Protein AF-A0A3D3YW21-F1 (afdb_monomer)

Mean predicted aligned error: 8.99 Å

Radius of gyration: 18.55 Å; Cα contacts (8 Å, |Δi|>4): 88; chains: 1; bounding box: 39×53×45 Å

Sequence (108 aa):
MREQWFLSAAERGNPATAIDGDGPGWSEGNHVEPLVHGAVYFARLYACLRALQPGDAVCFTDWRGDPDELLDGAGRALGETLAGLARLGVVGVRTPHQPAHDDAEPGQ

Solvent-accessible surface area (backbone atoms only — not comparable to full-atom values): 7137 Å² total; per-residue (Å²): 145,80,61,92,83,62,66,52,76,74,74,65,73,50,89,86,62,68,71,37,73,97,56,77,57,72,86,80,90,74,91,82,80,90,64,78,56,68,72,53,39,28,42,51,49,44,56,54,61,71,68,63,48,67,74,38,74,49,76,57,82,64,83,80,80,60,52,75,44,60,29,44,98,86,67,48,28,45,42,61,51,52,55,51,40,44,75,58,46,25,45,78,46,74,63,86,71,64,76,73,75,74,79,71,74,81,75,134

pLDDT: mean 82.82, std 15.25, range [37.97, 96.25]

Structure (mmCIF, N/CA/C/O backbone):
data_AF-A0A3D3YW21-F1
#
_entry.id   AF-A0A3D3YW21-F1
#
loop_
_atom_site.group_PDB
_atom_site.id
_atom_site.type_symbol
_atom_site.label_atom_id
_atom_site.label_alt_id
_atom_site.label_comp_id
_atom_site.label_asym_id
_atom_site.label_entity_id
_atom_site.label_seq_id
_atom_site.pdbx_PDB_ins_code
_atom_site.Cartn_x
_atom_site.Cartn_y
_atom_site.Cartn_z
_atom_site.occupancy
_atom_site.B_iso_or_equiv
_atom_site.auth_seq_id
_atom_site.auth_comp_id
_atom_site.auth_asym_id
_atom_site.auth_atom_id
_atom_site.pdbx_PDB_model_num
ATOM 1 N N . MET A 1 1 ? 2.650 6.832 -30.052 1.00 49.75 1 MET A N 1
ATOM 2 C CA . MET A 1 1 ? 2.894 8.045 -29.237 1.00 49.75 1 MET A CA 1
ATOM 3 C C . MET A 1 1 ? 2.369 7.792 -27.816 1.00 49.75 1 MET A C 1
ATOM 5 O O . MET A 1 1 ? 1.293 8.253 -27.476 1.00 49.75 1 MET A O 1
ATOM 9 N N 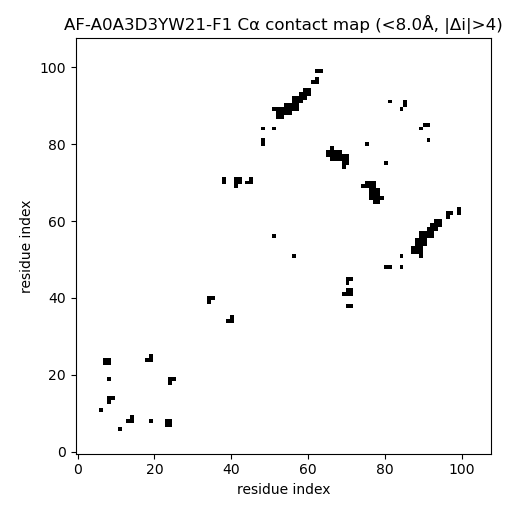. ARG A 1 2 ? 3.056 6.952 -27.027 1.00 56.12 2 ARG A N 1
ATOM 10 C CA . ARG A 1 2 ? 2.691 6.603 -25.629 1.00 56.12 2 ARG A CA 1
ATOM 11 C C . ARG A 1 2 ? 3.911 6.473 -24.696 1.00 56.12 2 ARG A C 1
ATOM 13 O O . ARG A 1 2 ? 3.730 6.269 -23.509 1.00 56.12 2 ARG A O 1
ATOM 20 N N . GLU A 1 3 ? 5.130 6.628 -25.216 1.00 59.91 3 GLU A N 1
ATOM 21 C CA . GLU A 1 3 ? 6.370 6.244 -24.517 1.00 59.91 3 GLU A CA 1
ATOM 22 C C . GLU A 1 3 ? 7.081 7.398 -23.794 1.00 59.91 3 GLU A C 1
ATOM 24 O O . GLU A 1 3 ? 7.936 7.143 -22.962 1.00 59.91 3 GLU A O 1
ATOM 29 N N . GLN A 1 4 ? 6.708 8.662 -24.038 1.00 70.00 4 GLN A N 1
ATOM 30 C CA . GLN A 1 4 ? 7.414 9.827 -23.466 1.00 70.00 4 GLN A CA 1
ATOM 31 C C . GLN A 1 4 ? 7.313 9.948 -21.932 1.00 70.00 4 GLN A C 1
ATOM 33 O O . GLN A 1 4 ? 8.006 10.769 -21.344 1.00 70.00 4 GLN A O 1
ATO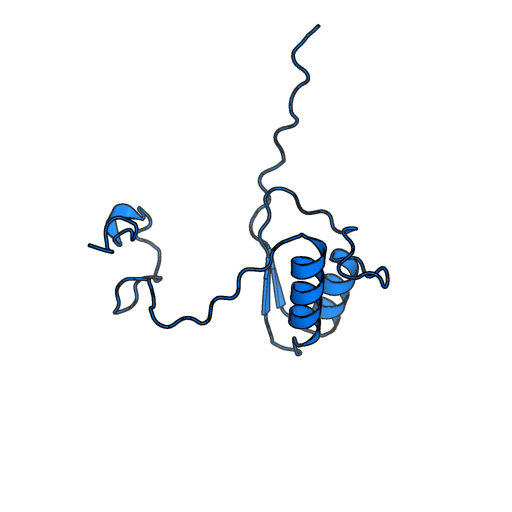M 38 N N . TRP A 1 5 ? 6.442 9.163 -21.292 1.00 81.31 5 TRP A N 1
ATOM 39 C CA . TRP A 1 5 ? 6.236 9.175 -19.840 1.00 81.31 5 TRP A CA 1
ATOM 40 C C . TRP A 1 5 ? 6.938 8.021 -19.115 1.00 81.31 5 TRP A C 1
ATOM 42 O O . TRP A 1 5 ? 6.986 8.024 -17.886 1.00 81.31 5 TRP A O 1
ATOM 52 N N . PHE A 1 6 ? 7.469 7.033 -19.842 1.00 85.94 6 PHE A N 1
ATOM 53 C CA . PHE A 1 6 ? 8.181 5.911 -19.239 1.00 85.94 6 PHE A CA 1
ATOM 54 C C . PHE A 1 6 ? 9.679 6.182 -19.254 1.00 85.94 6 PHE A C 1
ATOM 56 O O . PHE A 1 6 ? 10.264 6.411 -20.307 1.00 85.94 6 PHE A O 1
ATOM 63 N N . LEU A 1 7 ? 10.297 6.129 -18.077 1.00 87.12 7 LEU A N 1
ATOM 64 C CA . LEU A 1 7 ? 11.745 6.253 -17.949 1.00 87.12 7 LEU A CA 1
ATOM 65 C C . LEU A 1 7 ? 12.419 4.948 -18.388 1.00 87.12 7 LEU A C 1
ATOM 67 O O . LEU A 1 7 ? 11.995 3.858 -17.994 1.00 87.12 7 LEU A O 1
ATOM 71 N N . SER A 1 8 ? 13.501 5.054 -19.152 1.00 86.12 8 SER A N 1
ATOM 72 C CA . SER A 1 8 ? 14.455 3.962 -19.361 1.00 86.12 8 SER A CA 1
ATOM 73 C C . SER A 1 8 ? 15.257 3.657 -18.087 1.00 86.12 8 SER A C 1
ATOM 75 O O . SER A 1 8 ? 15.274 4.436 -17.129 1.00 86.12 8 SER A O 1
ATOM 77 N N . ALA A 1 9 ? 15.981 2.532 -18.084 1.00 87.25 9 ALA A N 1
ATOM 78 C CA . ALA A 1 9 ? 16.877 2.165 -16.983 1.00 87.25 9 ALA A CA 1
ATOM 79 C C . ALA A 1 9 ? 17.932 3.243 -16.698 1.00 87.25 9 ALA A C 1
ATOM 81 O O . ALA A 1 9 ? 18.209 3.550 -15.539 1.00 87.25 9 ALA A O 1
ATOM 82 N N . ALA A 1 10 ? 18.471 3.864 -17.752 1.00 87.44 10 ALA A N 1
ATOM 83 C CA . ALA A 1 10 ? 19.433 4.952 -17.624 1.00 87.44 10 ALA A CA 1
ATOM 84 C C . ALA A 1 10 ? 18.796 6.212 -17.016 1.00 87.44 10 ALA A C 1
ATOM 86 O O . ALA A 1 10 ? 19.367 6.814 -16.109 1.00 87.44 10 ALA A O 1
ATOM 87 N N . GLU A 1 11 ? 17.595 6.583 -17.464 1.00 89.12 11 GLU A N 1
ATOM 88 C CA . GLU A 1 11 ? 16.892 7.780 -16.979 1.00 89.12 11 GLU A CA 1
ATOM 89 C C . GLU A 1 11 ? 16.419 7.654 -15.523 1.00 89.12 11 GLU A C 1
ATOM 91 O O . GLU A 1 11 ? 16.297 8.665 -14.837 1.00 89.12 11 GLU A O 1
ATOM 96 N N . ARG A 1 12 ? 16.214 6.432 -15.007 1.00 88.31 12 ARG A N 1
ATOM 97 C CA . ARG A 1 12 ? 15.921 6.204 -13.580 1.00 88.31 12 ARG A CA 1
ATOM 98 C C . ARG A 1 12 ? 17.096 6.511 -12.646 1.00 88.31 12 ARG A C 1
ATOM 100 O O . ARG A 1 12 ? 16.869 6.689 -11.452 1.00 88.31 12 ARG A O 1
ATOM 107 N N . GLY A 1 13 ? 18.335 6.535 -13.144 1.00 90.12 13 GLY A N 1
ATOM 108 C CA . GLY A 1 13 ? 19.507 6.941 -12.357 1.00 90.12 13 GLY A CA 1
ATOM 109 C C . GLY A 1 13 ? 19.860 6.032 -11.170 1.00 90.12 13 GLY A C 1
ATOM 110 O O . GLY A 1 13 ? 20.582 6.462 -10.274 1.00 90.12 13 GLY A O 1
ATOM 111 N N . ASN A 1 14 ? 19.375 4.784 -11.144 1.00 91.50 14 ASN A N 1
ATOM 112 C CA . ASN A 1 14 ? 19.656 3.824 -10.073 1.00 91.50 14 ASN A CA 1
ATOM 113 C C . ASN A 1 14 ? 20.201 2.503 -10.647 1.00 91.50 14 ASN A C 1
ATOM 115 O O . ASN A 1 14 ? 19.432 1.562 -10.816 1.00 91.50 14 ASN A O 1
ATOM 119 N N . PRO A 1 15 ? 21.513 2.391 -10.935 1.00 87.19 15 PRO A N 1
ATOM 120 C CA . PRO A 1 15 ? 22.093 1.187 -11.540 1.00 87.19 15 PRO A CA 1
ATOM 121 C C . PRO A 1 15 ? 22.107 -0.036 -10.608 1.00 87.19 15 PRO A C 1
ATOM 123 O O . PRO A 1 15 ? 22.379 -1.140 -11.065 1.00 87.19 15 PRO A O 1
ATOM 126 N N . ALA A 1 16 ? 21.837 0.145 -9.310 1.00 91.06 16 ALA A N 1
ATOM 127 C CA . ALA A 1 16 ? 21.775 -0.945 -8.337 1.00 91.06 16 ALA A CA 1
ATOM 128 C C . ALA A 1 16 ? 20.392 -1.618 -8.270 1.00 91.06 16 ALA A C 1
ATOM 130 O O . ALA A 1 16 ? 20.228 -2.616 -7.568 1.00 91.06 16 ALA A O 1
ATOM 131 N N . THR A 1 17 ? 19.383 -1.071 -8.955 1.00 88.94 17 THR A N 1
ATOM 132 C CA . THR A 1 17 ? 18.045 -1.668 -8.988 1.00 88.94 17 THR A CA 1
ATOM 133 C C . THR A 1 17 ? 17.996 -2.890 -9.902 1.00 88.94 17 THR A C 1
ATOM 135 O O . THR A 1 17 ? 18.660 -2.936 -10.933 1.00 88.94 17 THR A O 1
ATOM 138 N N . ALA A 1 18 ? 17.140 -3.851 -9.561 1.00 90.12 18 ALA A N 1
ATOM 139 C CA . ALA A 1 18 ? 16.814 -4.995 -10.412 1.00 90.12 18 ALA A CA 1
ATOM 140 C C . ALA A 1 18 ? 15.426 -4.868 -11.072 1.00 90.12 18 ALA A C 1
ATOM 142 O O . ALA A 1 18 ? 14.929 -5.843 -11.625 1.00 90.12 18 ALA A O 1
ATOM 143 N N . ILE A 1 19 ? 14.782 -3.692 -10.994 1.00 88.81 19 ILE A N 1
ATOM 144 C CA . ILE A 1 19 ? 13.378 -3.491 -11.408 1.00 88.81 19 ILE A CA 1
ATOM 145 C C . ILE A 1 19 ? 13.114 -3.811 -12.884 1.00 88.81 19 ILE A C 1
ATOM 147 O O . ILE A 1 19 ? 12.002 -4.184 -13.242 1.00 88.81 19 ILE A O 1
ATOM 151 N N . ASP A 1 20 ? 14.131 -3.671 -13.729 1.00 86.94 20 ASP A N 1
ATOM 152 C CA . ASP A 1 20 ? 14.047 -3.990 -15.149 1.00 86.94 20 ASP A CA 1
ATOM 153 C C . ASP A 1 20 ? 13.988 -5.495 -15.408 1.00 86.94 20 ASP A C 1
ATOM 155 O O . ASP A 1 20 ? 13.256 -5.932 -16.292 1.00 86.94 20 ASP A O 1
ATOM 159 N N . GLY A 1 21 ? 14.690 -6.305 -14.608 1.00 84.00 21 GLY A N 1
ATOM 160 C CA . GLY A 1 21 ? 14.846 -7.735 -14.877 1.00 84.00 21 GLY A CA 1
ATOM 161 C C . GLY A 1 21 ? 15.243 -7.985 -16.339 1.00 84.00 21 GLY A C 1
ATOM 162 O O . GLY A 1 21 ? 16.206 -7.396 -16.827 1.00 84.00 21 GLY A O 1
ATOM 163 N N . ASP A 1 22 ? 14.454 -8.813 -17.035 1.00 80.62 22 ASP A N 1
ATOM 164 C CA . ASP A 1 22 ? 14.583 -9.096 -18.477 1.00 80.62 22 ASP A CA 1
ATOM 165 C C . ASP A 1 22 ? 13.708 -8.183 -19.369 1.00 80.62 22 ASP A C 1
ATOM 167 O O . ASP A 1 22 ? 13.631 -8.373 -20.585 1.00 80.62 22 ASP A O 1
ATOM 171 N N . GLY A 1 23 ? 12.985 -7.230 -18.776 1.00 83.62 23 GLY A N 1
ATOM 172 C CA . GLY A 1 23 ? 11.961 -6.416 -19.426 1.00 83.62 23 GLY A CA 1
ATOM 173 C C . GLY A 1 23 ? 12.157 -4.908 -19.233 1.00 83.62 23 GLY A C 1
ATOM 174 O O . GLY A 1 23 ? 13.202 -4.449 -18.783 1.00 83.62 23 GLY A O 1
ATOM 175 N N . PRO A 1 24 ? 11.152 -4.094 -19.594 1.00 83.44 24 PRO A N 1
ATOM 176 C CA . PRO A 1 24 ? 11.306 -2.641 -19.637 1.00 83.44 24 PRO A CA 1
ATOM 177 C C . PRO A 1 24 ? 11.084 -1.938 -18.279 1.00 83.44 24 PRO A C 1
ATOM 179 O O . PRO A 1 24 ? 10.950 -0.713 -18.231 1.00 83.44 24 PRO A O 1
ATOM 182 N N . GLY A 1 25 ? 10.988 -2.689 -17.175 1.00 86.44 25 GLY A N 1
ATOM 183 C CA . GLY A 1 25 ? 10.711 -2.141 -15.839 1.00 86.44 25 GLY A CA 1
ATOM 184 C C . GLY A 1 25 ? 9.286 -1.601 -15.652 1.00 86.44 25 GLY A C 1
ATOM 185 O O . GLY A 1 25 ? 9.011 -0.904 -14.676 1.00 86.44 25 GLY A O 1
ATOM 186 N N . TRP A 1 26 ? 8.374 -1.913 -16.577 1.00 86.88 26 TRP A N 1
ATOM 187 C CA . TRP A 1 26 ? 6.944 -1.614 -16.501 1.00 86.88 26 TRP A CA 1
ATOM 188 C C . TRP A 1 26 ? 6.114 -2.752 -17.103 1.00 86.88 26 TRP A C 1
ATOM 190 O O . TRP A 1 26 ? 6.620 -3.584 -17.857 1.00 86.88 26 TRP A O 1
ATOM 200 N N . SER A 1 27 ? 4.825 -2.785 -16.763 1.00 86.94 27 SER A N 1
ATOM 201 C CA . SER A 1 27 ? 3.857 -3.768 -17.256 1.00 86.94 27 SER A CA 1
ATOM 202 C C . SER A 1 27 ? 2.638 -3.091 -17.887 1.00 86.94 27 SER A C 1
ATOM 204 O O . SER A 1 27 ? 2.253 -1.982 -17.511 1.00 86.94 27 SER A 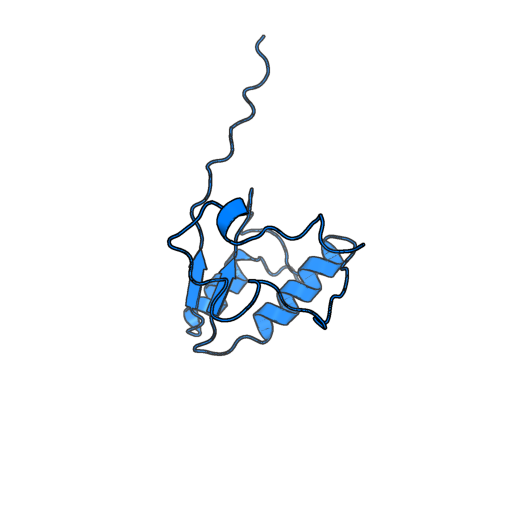O 1
ATOM 206 N N . GLU A 1 28 ? 2.003 -3.778 -18.834 1.00 89.12 28 GLU A N 1
ATOM 207 C CA . GLU A 1 28 ? 0.707 -3.399 -19.409 1.00 89.12 28 GLU A CA 1
ATOM 208 C C . GLU A 1 28 ? -0.394 -4.376 -18.972 1.00 89.12 28 GLU A C 1
ATOM 210 O O . GLU A 1 28 ? -0.119 -5.463 -18.471 1.00 89.12 28 GLU A O 1
ATOM 215 N N . GLY A 1 29 ? -1.660 -3.986 -19.155 1.00 91.81 29 GLY A N 1
ATOM 216 C CA . GLY A 1 29 ? -2.810 -4.837 -18.818 1.00 91.81 29 GLY A CA 1
ATOM 217 C C . GLY A 1 29 ? -3.154 -4.898 -17.326 1.00 91.81 29 GLY A C 1
ATOM 218 O O . GLY A 1 29 ? -3.963 -5.729 -16.922 1.00 91.81 29 GLY A O 1
ATOM 219 N N . ASN A 1 30 ? -2.572 -4.019 -16.505 1.00 92.31 30 ASN A N 1
ATOM 220 C CA . ASN A 1 30 ? -2.917 -3.914 -15.089 1.00 92.31 30 ASN A CA 1
ATOM 221 C C . ASN A 1 30 ? -4.377 -3.471 -14.914 1.00 92.31 30 ASN A C 1
ATOM 223 O O . ASN A 1 30 ? -4.835 -2.533 -15.571 1.00 92.31 30 ASN A O 1
ATOM 227 N N . HIS A 1 31 ? -5.091 -4.103 -13.983 1.00 94.94 31 HIS A N 1
ATOM 228 C CA . HIS A 1 31 ? -6.396 -3.621 -13.544 1.00 94.94 31 HIS A CA 1
ATOM 229 C C . HIS A 1 31 ? -6.208 -2.406 -12.629 1.00 94.94 31 HIS A C 1
ATOM 231 O O . HIS A 1 31 ? -5.603 -2.520 -11.563 1.00 94.94 31 HIS A O 1
ATOM 237 N N . VAL A 1 32 ? -6.729 -1.251 -13.042 1.00 93.50 32 VAL A N 1
ATOM 238 C CA . VAL A 1 32 ? -6.617 0.011 -12.301 1.00 93.50 32 VAL A CA 1
ATOM 239 C C . VAL A 1 32 ? -8.009 0.569 -12.052 1.00 93.50 32 VAL A C 1
ATOM 241 O O . VAL A 1 32 ? -8.784 0.752 -12.988 1.00 93.50 32 VAL A O 1
ATOM 244 N N . GLU A 1 33 ? -8.301 0.872 -10.791 1.00 94.94 33 GLU A N 1
ATOM 245 C CA . GLU A 1 33 ? -9.562 1.470 -10.360 1.00 94.94 33 GLU A CA 1
ATOM 246 C C . GLU A 1 33 ? -9.280 2.791 -9.624 1.00 94.94 33 GLU A C 1
ATOM 248 O O . GLU A 1 33 ? -8.590 2.779 -8.600 1.00 94.94 33 GLU A O 1
ATOM 253 N N . PRO A 1 34 ? -9.766 3.942 -10.125 1.00 95.44 34 PRO A N 1
ATOM 254 C CA . PRO A 1 34 ? -9.610 5.213 -9.433 1.00 95.44 34 PRO A CA 1
ATOM 255 C C . PRO A 1 34 ? -10.571 5.307 -8.242 1.00 95.44 34 PRO A C 1
ATOM 257 O O . PRO A 1 34 ? -11.784 5.177 -8.398 1.00 95.44 34 PRO A O 1
ATOM 260 N N . LEU A 1 35 ? -10.034 5.605 -7.058 1.00 95.44 35 LEU A N 1
ATOM 261 C CA . LEU A 1 35 ? -10.819 5.815 -5.840 1.00 95.44 35 LEU A CA 1
ATOM 262 C C . LEU A 1 35 ? -10.869 7.308 -5.522 1.00 95.44 35 LEU A C 1
ATOM 264 O O . LEU A 1 35 ? -9.898 7.891 -5.040 1.00 95.44 35 LEU A O 1
ATOM 268 N N . VAL A 1 36 ? -12.001 7.938 -5.829 1.00 95.06 36 VAL A N 1
ATOM 269 C CA . VAL A 1 36 ? -12.212 9.364 -5.564 1.00 95.06 36 VAL A CA 1
ATOM 270 C C . VAL A 1 36 ? -12.754 9.531 -4.145 1.00 95.06 36 VAL A C 1
ATOM 272 O O . VAL A 1 36 ? -13.714 8.863 -3.773 1.00 95.06 36 VAL A O 1
ATOM 275 N N . HIS A 1 37 ? -12.168 10.469 -3.394 1.00 92.31 37 HIS A N 1
ATOM 276 C CA . HIS A 1 37 ? -12.406 10.758 -1.972 1.00 92.31 37 HIS A CA 1
ATOM 277 C C . HIS A 1 37 ? -11.719 9.816 -0.974 1.00 92.31 37 HIS A C 1
ATOM 279 O O . HIS A 1 37 ? -11.689 8.596 -1.135 1.00 92.31 37 HIS A O 1
ATOM 285 N N . GLY A 1 38 ? -11.244 10.412 0.128 1.00 90.25 38 GLY A N 1
ATOM 286 C CA . GLY A 1 38 ? -10.565 9.701 1.213 1.00 90.25 38 GLY A CA 1
ATOM 287 C C . GLY A 1 38 ? -11.417 8.591 1.826 1.00 90.25 38 GLY A C 1
ATOM 288 O O . GLY A 1 38 ? -10.924 7.489 2.002 1.00 90.25 38 GLY A O 1
ATOM 289 N N . ALA A 1 39 ? -12.715 8.822 2.048 1.00 90.81 39 ALA A N 1
ATOM 290 C CA . ALA A 1 39 ? -13.602 7.803 2.618 1.00 90.81 39 ALA A CA 1
ATOM 291 C C . ALA A 1 39 ? -13.687 6.523 1.761 1.00 90.81 39 ALA A C 1
ATOM 293 O O . ALA A 1 39 ? -13.703 5.418 2.298 1.00 90.81 39 ALA A O 1
ATOM 294 N N . VAL A 1 40 ? -13.705 6.661 0.429 1.00 92.38 40 VAL A N 1
ATOM 295 C CA . VAL A 1 40 ? -13.734 5.517 -0.498 1.00 92.38 40 VAL A CA 1
ATOM 296 C C . VAL A 1 40 ? -12.382 4.803 -0.498 1.00 92.38 40 VAL A C 1
ATOM 298 O O . VAL A 1 40 ? -12.325 3.575 -0.408 1.00 92.38 40 VAL A O 1
ATOM 301 N N . TYR A 1 41 ? -11.294 5.574 -0.543 1.00 92.69 41 TYR A N 1
ATOM 302 C CA . TYR A 1 41 ? -9.932 5.053 -0.473 1.00 92.69 41 TYR A CA 1
ATOM 303 C C . TYR A 1 41 ? -9.675 4.277 0.827 1.00 92.69 41 TYR A C 1
ATOM 305 O O . TYR A 1 41 ? -9.235 3.129 0.776 1.00 92.69 41 TYR A O 1
ATOM 313 N N . PHE A 1 42 ? -10.001 4.858 1.982 1.00 92.31 42 PHE A N 1
ATOM 314 C CA . PHE A 1 42 ? -9.766 4.252 3.290 1.00 92.31 42 PHE A CA 1
ATOM 315 C C . PHE A 1 42 ? -10.613 3.000 3.513 1.00 92.31 42 PHE A C 1
ATOM 317 O O . PHE A 1 42 ? -10.077 1.983 3.953 1.00 92.31 42 PHE A O 1
ATOM 324 N N . ALA A 1 43 ? -11.880 3.006 3.086 1.00 91.94 43 ALA A N 1
ATOM 325 C CA . ALA A 1 43 ? -12.712 1.807 3.129 1.00 91.94 43 ALA A CA 1
ATOM 326 C C . ALA A 1 43 ? -12.114 0.666 2.283 1.00 91.94 43 ALA A C 1
ATOM 328 O O . ALA A 1 43 ? -12.086 -0.492 2.714 1.00 91.94 43 ALA A O 1
ATOM 329 N N . ARG A 1 44 ? -11.583 0.975 1.089 1.00 93.62 44 ARG A N 1
ATOM 330 C CA . ARG A 1 44 ? -10.912 -0.023 0.244 1.00 93.62 44 ARG A CA 1
ATOM 331 C C . ARG A 1 44 ? -9.597 -0.500 0.855 1.00 93.62 44 ARG A C 1
ATOM 333 O O . ARG A 1 44 ? -9.342 -1.706 0.837 1.00 93.62 44 ARG A O 1
ATOM 340 N N . LEU A 1 45 ? -8.793 0.412 1.400 1.00 93.44 45 LEU A N 1
ATOM 341 C CA . LEU A 1 45 ? -7.550 0.097 2.102 1.00 93.44 45 LEU A CA 1
ATOM 342 C C . LEU A 1 45 ? -7.822 -0.855 3.268 1.00 93.44 45 LEU A C 1
ATOM 344 O O . LEU A 1 45 ? -7.168 -1.890 3.375 1.00 93.44 45 LEU A O 1
ATOM 348 N N . TYR A 1 46 ? -8.837 -0.569 4.083 1.00 93.38 46 TYR A N 1
ATOM 349 C CA . TYR A 1 46 ? -9.249 -1.443 5.173 1.00 93.38 46 TYR A CA 1
ATOM 350 C C . TYR A 1 46 ? -9.619 -2.842 4.680 1.00 93.38 46 TYR A C 1
ATOM 352 O O . TYR A 1 46 ? -9.143 -3.838 5.225 1.00 93.38 46 TYR A O 1
ATOM 360 N N . ALA A 1 47 ? -10.416 -2.933 3.611 1.00 93.38 47 ALA A N 1
ATOM 361 C CA . ALA A 1 47 ? -10.786 -4.212 3.014 1.00 93.38 47 ALA A CA 1
ATOM 362 C C . ALA A 1 47 ? -9.558 -5.006 2.526 1.00 93.38 47 ALA A C 1
ATOM 364 O O . ALA A 1 47 ? -9.496 -6.215 2.739 1.00 93.38 47 ALA A O 1
ATOM 365 N N . CYS A 1 48 ? -8.566 -4.342 1.920 1.00 94.69 48 CYS A N 1
ATOM 366 C CA . CYS A 1 48 ? -7.296 -4.970 1.539 1.00 94.69 48 CYS A CA 1
ATOM 367 C C . CYS A 1 48 ? -6.520 -5.478 2.761 1.00 94.69 48 CYS A C 1
ATOM 369 O O . CYS A 1 48 ? -6.114 -6.636 2.789 1.00 94.69 48 CYS A O 1
ATOM 371 N N . LEU A 1 49 ? -6.356 -4.639 3.788 1.00 94.25 49 LEU A N 1
ATOM 372 C CA . LEU A 1 49 ? -5.638 -4.992 5.017 1.00 94.25 49 LEU A CA 1
ATOM 373 C C . LEU A 1 49 ? -6.281 -6.188 5.727 1.00 94.25 49 LEU A C 1
ATOM 375 O O . LEU A 1 49 ? -5.586 -7.068 6.223 1.00 94.25 49 LEU A O 1
ATOM 379 N N . ARG A 1 50 ? -7.614 -6.256 5.740 1.00 93.25 50 ARG A N 1
ATOM 380 C CA . ARG A 1 50 ? -8.376 -7.352 6.351 1.00 93.25 50 ARG A CA 1
ATOM 381 C C . ARG A 1 50 ? -8.254 -8.688 5.623 1.00 93.25 50 ARG A C 1
ATOM 383 O O . ARG A 1 50 ? -8.580 -9.702 6.239 1.00 93.25 50 ARG A O 1
ATOM 390 N N . ALA A 1 51 ? -7.835 -8.687 4.360 1.00 95.81 51 ALA A N 1
ATOM 391 C CA . ALA A 1 51 ? -7.643 -9.899 3.572 1.00 95.81 51 ALA A CA 1
ATOM 392 C C . ALA A 1 51 ? -6.276 -10.563 3.814 1.00 95.81 51 ALA A C 1
ATOM 394 O O . ALA A 1 51 ? -6.126 -11.743 3.499 1.00 95.81 51 ALA A O 1
ATOM 395 N N . LEU A 1 52 ? -5.314 -9.835 4.394 1.00 96.25 52 LEU A N 1
ATOM 396 C CA . LEU A 1 52 ? -3.963 -10.333 4.653 1.00 96.25 52 LEU A CA 1
ATOM 397 C C . LEU A 1 52 ? -3.968 -11.505 5.642 1.00 96.25 52 LEU A C 1
ATOM 399 O O . LEU A 1 52 ? -4.705 -11.510 6.632 1.00 96.25 52 LEU A O 1
ATOM 403 N N . GLN A 1 53 ? -3.120 -12.487 5.364 1.00 95.19 53 GLN A N 1
ATOM 404 C CA . GLN A 1 53 ? -2.924 -13.704 6.143 1.00 95.19 53 GLN A CA 1
ATOM 405 C C . GLN A 1 53 ? -1.521 -13.738 6.769 1.00 95.19 53 GLN A C 1
ATOM 407 O O . GLN A 1 53 ? -0.622 -13.021 6.324 1.00 95.19 53 GLN A O 1
ATOM 412 N N . PRO A 1 54 ? -1.294 -14.571 7.801 1.00 94.81 54 PRO A N 1
ATOM 413 C CA . PRO A 1 54 ? 0.044 -14.770 8.351 1.00 94.81 54 PRO A CA 1
ATOM 414 C C . PRO A 1 54 ? 1.049 -15.150 7.253 1.00 94.81 54 PRO A C 1
ATOM 416 O O . PRO A 1 54 ? 0.792 -16.063 6.469 1.00 94.81 54 PRO A O 1
ATOM 419 N N . GLY A 1 55 ? 2.195 -14.468 7.213 1.00 93.81 55 GLY A N 1
ATOM 420 C CA . GLY A 1 55 ? 3.210 -14.636 6.167 1.00 93.81 55 GLY A CA 1
ATOM 421 C C . GLY A 1 55 ? 3.097 -13.657 4.994 1.00 93.81 55 GLY A C 1
ATOM 422 O O . GLY A 1 55 ? 4.083 -13.487 4.277 1.00 93.81 55 GLY A O 1
ATOM 423 N N . ASP A 1 56 ? 1.966 -12.964 4.832 1.00 96.12 56 ASP A N 1
ATOM 424 C CA . ASP A 1 56 ? 1.868 -11.853 3.884 1.00 96.12 56 ASP A CA 1
ATOM 425 C C . ASP A 1 56 ? 2.690 -10.651 4.368 1.00 96.12 56 ASP A C 1
ATOM 427 O O . ASP A 1 56 ? 3.026 -10.524 5.550 1.00 96.12 56 ASP A O 1
ATOM 431 N N . ALA A 1 57 ? 2.986 -9.732 3.451 1.00 93.38 57 ALA A N 1
ATOM 432 C CA . ALA A 1 57 ? 3.670 -8.485 3.761 1.00 93.38 57 ALA A CA 1
ATOM 433 C C . ALA A 1 57 ? 2.791 -7.277 3.436 1.00 93.38 57 ALA A C 1
ATOM 435 O O . ALA A 1 57 ? 2.071 -7.263 2.436 1.00 93.38 57 ALA A O 1
ATOM 436 N N . VAL A 1 58 ? 2.905 -6.233 4.257 1.00 92.56 58 VAL A N 1
ATOM 437 C CA . VAL A 1 58 ? 2.364 -4.912 3.948 1.00 92.56 58 VAL A CA 1
ATOM 438 C C . VAL A 1 58 ? 3.486 -3.879 3.981 1.00 92.56 58 VAL A C 1
ATOM 440 O O . VAL A 1 58 ? 4.193 -3.710 4.979 1.00 92.56 58 VAL A O 1
ATOM 443 N N . CYS A 1 59 ? 3.651 -3.188 2.859 1.00 89.38 59 CYS A N 1
ATOM 444 C CA . CYS A 1 59 ? 4.578 -2.077 2.713 1.00 89.38 59 CYS A CA 1
ATOM 445 C C . CYS A 1 59 ? 3.763 -0.789 2.672 1.00 89.38 59 CYS A C 1
ATOM 447 O O . CYS A 1 59 ? 2.800 -0.703 1.910 1.00 89.38 59 CYS A O 1
ATOM 449 N N . PHE A 1 60 ? 4.140 0.209 3.465 1.00 85.94 60 PHE A N 1
ATOM 450 C CA . PHE A 1 60 ? 3.472 1.506 3.435 1.00 85.94 60 PHE A CA 1
ATOM 451 C C . PHE A 1 60 ? 4.486 2.644 3.451 1.00 85.94 60 PHE A C 1
ATOM 453 O O . PHE A 1 60 ? 5.503 2.603 4.150 1.00 85.94 60 PHE A O 1
ATOM 460 N N . THR A 1 61 ? 4.186 3.663 2.655 1.00 85.62 61 THR A N 1
ATOM 461 C CA . THR A 1 61 ? 5.000 4.861 2.477 1.00 85.62 61 THR A CA 1
ATOM 462 C C . THR A 1 61 ? 4.067 6.056 2.482 1.00 85.62 61 THR A C 1
ATOM 464 O O . THR A 1 61 ? 3.036 6.019 1.813 1.00 85.62 61 THR A O 1
ATOM 467 N N . ASP A 1 62 ? 4.424 7.103 3.208 1.00 85.94 62 ASP A N 1
ATOM 468 C CA . ASP A 1 62 ? 3.640 8.331 3.255 1.00 85.94 62 ASP A CA 1
ATOM 469 C C . ASP A 1 62 ? 4.574 9.522 3.471 1.00 85.94 62 ASP A C 1
ATOM 471 O O . ASP A 1 62 ? 5.644 9.386 4.074 1.00 85.94 62 ASP A O 1
ATOM 475 N N . TRP A 1 63 ? 4.155 10.681 2.978 1.00 78.62 63 TRP A N 1
ATOM 476 C CA . TRP A 1 63 ? 4.751 11.964 3.304 1.00 78.62 63 TRP A CA 1
ATOM 477 C C . TRP A 1 63 ? 4.401 12.384 4.740 1.00 78.62 63 TRP A C 1
ATOM 479 O O . TRP A 1 63 ? 5.295 12.795 5.481 1.00 78.62 63 TRP A O 1
ATOM 489 N N . ARG A 1 64 ? 3.142 12.201 5.177 1.00 84.19 64 ARG A N 1
ATOM 490 C CA . ARG A 1 64 ? 2.694 12.508 6.547 1.00 84.19 64 ARG A CA 1
ATOM 491 C C . ARG A 1 64 ? 1.635 11.516 7.036 1.00 84.19 64 ARG A C 1
ATOM 493 O O . ARG A 1 64 ? 0.442 11.767 6.925 1.00 84.19 64 ARG A O 1
ATOM 500 N N . GLY A 1 65 ? 2.104 10.440 7.662 1.00 81.94 65 GLY A N 1
ATOM 501 C CA . GLY A 1 65 ? 1.220 9.438 8.251 1.00 81.94 65 GLY A CA 1
ATOM 502 C C . GLY A 1 65 ? 0.657 9.859 9.605 1.00 81.94 65 GLY A C 1
ATOM 503 O O . GLY A 1 65 ? 1.408 10.320 10.467 1.00 81.94 65 GLY A O 1
ATOM 504 N N . ASP A 1 66 ? -0.636 9.617 9.799 1.00 88.19 66 ASP A N 1
ATOM 505 C CA . ASP A 1 66 ? -1.333 9.717 11.080 1.00 88.19 66 ASP A CA 1
ATOM 506 C C . ASP A 1 66 ? -1.780 8.307 11.528 1.00 88.19 66 ASP A C 1
ATOM 508 O O . ASP A 1 66 ? -2.570 7.662 10.829 1.00 88.19 66 ASP A O 1
ATOM 512 N N . PRO A 1 67 ? -1.246 7.759 12.638 1.00 87.38 67 PRO A N 1
ATOM 513 C CA . PRO A 1 67 ? -1.661 6.449 13.135 1.00 87.38 67 PRO A CA 1
ATOM 514 C C . PRO A 1 67 ? -3.112 6.419 13.632 1.00 87.38 67 PRO A C 1
ATOM 516 O O . PRO A 1 67 ? -3.687 5.328 13.672 1.00 87.38 67 PRO A O 1
ATOM 519 N N . ASP A 1 68 ? -3.690 7.570 13.976 1.00 90.12 68 ASP A N 1
ATOM 520 C CA . ASP A 1 68 ? -5.048 7.703 14.505 1.00 90.12 68 ASP A CA 1
ATOM 521 C C . ASP A 1 68 ? -6.094 7.915 13.390 1.00 90.12 68 ASP A C 1
ATOM 523 O O . ASP A 1 68 ? -7.296 7.917 13.662 1.00 90.12 68 ASP A O 1
ATOM 527 N N . GLU A 1 69 ? -5.663 8.020 12.123 1.00 91.69 69 GLU A N 1
ATOM 528 C CA . GLU A 1 69 ? -6.551 8.137 10.960 1.00 91.69 69 GLU A CA 1
ATOM 529 C C . GLU A 1 69 ? -7.516 6.946 10.879 1.00 91.69 69 GLU A C 1
ATOM 531 O O . GLU A 1 69 ? -7.113 5.775 10.938 1.00 91.69 69 GLU A O 1
ATOM 536 N N . LEU A 1 70 ? -8.808 7.245 10.724 1.00 92.50 70 LEU A N 1
ATOM 537 C CA . LEU A 1 70 ? -9.865 6.241 10.739 1.00 92.50 70 LEU A CA 1
ATOM 538 C C . LEU A 1 70 ? -10.037 5.615 9.356 1.00 92.50 70 LEU A C 1
ATOM 540 O O . LEU A 1 70 ? -10.327 6.281 8.366 1.00 92.50 70 LEU A O 1
ATOM 544 N N . LEU A 1 71 ? -9.918 4.292 9.304 1.00 89.12 71 LEU A N 1
ATOM 545 C CA . LEU A 1 71 ? -1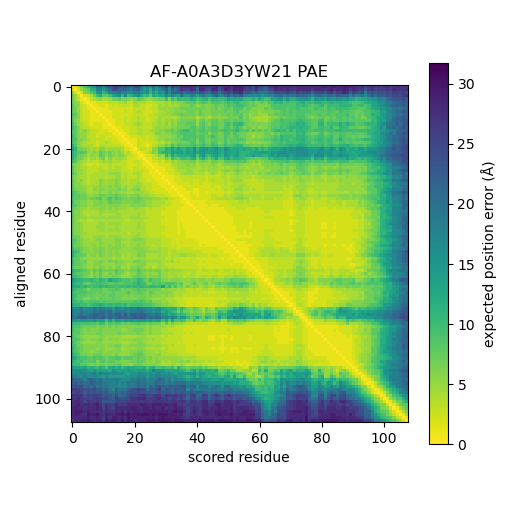0.023 3.526 8.067 1.00 89.12 71 LEU A CA 1
ATOM 546 C C . LEU A 1 71 ? -11.466 3.269 7.624 1.00 89.12 71 LEU A C 1
ATOM 548 O O . LEU A 1 71 ? -11.729 2.975 6.458 1.00 89.12 71 LEU A O 1
ATOM 552 N N . ASP A 1 72 ? -12.408 3.348 8.556 1.00 79.62 72 ASP A N 1
ATOM 553 C CA . ASP A 1 72 ? -13.824 3.167 8.301 1.00 79.62 72 ASP A CA 1
ATOM 554 C C . ASP A 1 72 ? -14.678 4.021 9.247 1.00 79.62 72 ASP A C 1
ATOM 556 O O . ASP A 1 72 ? -14.220 4.552 10.261 1.00 79.62 72 ASP A O 1
ATOM 560 N N . GLY A 1 73 ? -15.969 4.126 8.930 1.00 70.50 73 GLY A N 1
ATOM 561 C CA . GLY A 1 73 ? -16.946 4.770 9.811 1.00 70.50 73 GLY A CA 1
ATOM 562 C C . GLY A 1 73 ? -17.213 4.003 11.114 1.00 70.50 73 GLY A C 1
ATOM 563 O O . GLY A 1 73 ? -18.005 4.472 11.927 1.00 70.50 73 GLY A O 1
ATOM 564 N N . ALA A 1 74 ? -16.592 2.833 11.317 1.00 72.50 74 ALA A N 1
ATOM 565 C CA . ALA A 1 74 ? -16.688 2.052 12.548 1.00 72.50 74 ALA A CA 1
ATOM 566 C C . ALA A 1 74 ? -15.585 2.409 13.564 1.00 72.50 74 ALA A C 1
ATOM 568 O O . ALA A 1 74 ? -15.568 1.842 14.658 1.00 72.50 74 ALA A O 1
ATOM 569 N N . GLY A 1 75 ? -14.705 3.362 13.234 1.00 76.81 75 GLY A N 1
ATOM 570 C CA . GLY A 1 75 ? -13.747 3.947 14.168 1.00 76.81 75 GLY A CA 1
ATOM 571 C C . GLY A 1 7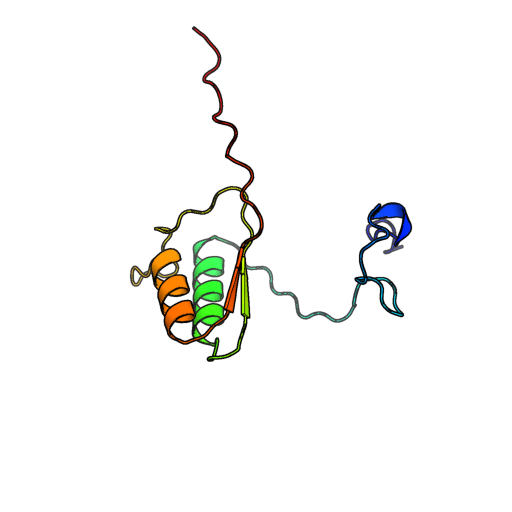5 ? -12.454 3.155 14.325 1.00 76.81 75 GLY A C 1
ATOM 572 O O . GLY A 1 75 ? -11.794 3.289 15.352 1.00 76.81 75 GLY A O 1
ATOM 573 N N . ARG A 1 76 ? -12.073 2.319 13.350 1.00 82.38 76 ARG A N 1
ATOM 574 C CA . ARG A 1 76 ? -10.783 1.618 13.418 1.00 82.38 76 ARG A CA 1
ATOM 575 C C . ARG A 1 76 ? -9.645 2.484 12.906 1.00 82.38 76 ARG A C 1
ATOM 577 O O . ARG A 1 76 ? -9.599 2.803 11.719 1.00 82.38 76 ARG A O 1
ATOM 584 N N . ALA A 1 77 ? -8.699 2.782 13.788 1.00 91.56 77 ALA A N 1
ATOM 585 C CA . ALA A 1 77 ? -7.499 3.521 13.434 1.00 91.56 77 ALA A CA 1
ATOM 586 C C . ALA A 1 77 ? -6.528 2.672 12.589 1.00 91.56 77 ALA A C 1
ATOM 588 O O . ALA A 1 77 ? -6.416 1.442 12.745 1.00 91.56 77 ALA A O 1
ATOM 589 N N . LEU A 1 78 ? -5.792 3.336 11.699 1.00 91.00 78 LEU A N 1
ATOM 590 C CA . LEU A 1 78 ? -4.768 2.725 10.852 1.00 91.00 78 LEU A CA 1
ATOM 591 C C . LEU A 1 78 ? -3.683 2.032 11.688 1.00 91.00 78 LEU A C 1
ATOM 593 O O . LEU A 1 78 ? -3.343 0.874 11.425 1.00 91.00 78 LEU A O 1
ATOM 597 N N . GLY A 1 79 ? -3.177 2.705 12.723 1.00 91.06 79 GLY A N 1
ATOM 598 C CA . GLY A 1 79 ? -2.121 2.190 13.594 1.00 91.06 79 GLY A CA 1
ATOM 599 C C . GLY A 1 79 ? -2.532 0.916 14.329 1.00 91.06 79 GLY A C 1
ATOM 600 O O . GLY A 1 79 ? -1.788 -0.068 14.338 1.00 91.06 79 GLY A O 1
ATOM 601 N N . GLU A 1 80 ? -3.745 0.887 14.881 1.00 92.31 80 GLU A N 1
ATOM 602 C CA . GLU A 1 80 ? -4.285 -0.297 15.558 1.00 92.31 80 GLU A CA 1
ATOM 603 C C . GLU A 1 80 ? -4.445 -1.483 14.605 1.00 92.31 80 GLU A C 1
ATOM 605 O O . GLU A 1 80 ? -4.122 -2.624 14.958 1.00 92.31 80 GLU A O 1
ATOM 610 N N . THR A 1 81 ? -4.911 -1.210 13.385 1.00 92.94 81 THR A N 1
ATOM 611 C CA . THR A 1 81 ? -5.101 -2.223 12.345 1.00 92.94 81 THR A CA 1
ATOM 612 C C . THR A 1 81 ? -3.764 -2.848 11.951 1.00 92.94 81 THR A C 1
ATOM 614 O O . THR A 1 81 ? -3.626 -4.072 11.989 1.00 92.94 81 THR A O 1
ATOM 617 N N . LEU A 1 82 ? -2.753 -2.027 11.655 1.00 92.81 82 LEU A N 1
ATOM 618 C CA . LEU A 1 82 ? -1.409 -2.499 11.309 1.00 92.81 82 LEU A CA 1
ATOM 619 C C . LEU A 1 82 ? -0.751 -3.261 12.467 1.00 92.81 82 LEU A C 1
ATOM 621 O O . LEU A 1 82 ? -0.170 -4.325 12.254 1.00 92.81 82 LEU A O 1
ATOM 625 N N . ALA A 1 83 ? -0.891 -2.778 13.704 1.00 92.50 83 ALA A N 1
ATOM 626 C CA . ALA A 1 83 ? -0.374 -3.473 14.880 1.00 92.50 83 ALA A CA 1
ATOM 627 C C . ALA A 1 83 ? -1.059 -4.835 15.091 1.00 92.50 83 ALA A C 1
ATOM 629 O O . ALA A 1 83 ? -0.414 -5.803 15.498 1.00 92.50 83 ALA A O 1
ATOM 630 N N . GLY A 1 84 ? -2.360 -4.930 14.802 1.00 93.69 84 GLY A N 1
ATOM 631 C CA . GLY A 1 84 ? -3.102 -6.189 14.805 1.00 93.69 84 GLY A CA 1
ATOM 632 C C . GLY A 1 84 ? -2.565 -7.186 13.782 1.00 93.69 84 GLY A C 1
ATOM 633 O O . GLY A 1 84 ? -2.318 -8.337 14.132 1.00 93.69 84 GLY A O 1
ATOM 634 N N . LEU A 1 85 ? -2.322 -6.736 12.551 1.00 94.06 85 LEU A N 1
ATOM 635 C CA . LEU A 1 85 ? -1.750 -7.561 11.485 1.00 94.06 85 LEU A CA 1
ATOM 636 C C . LEU A 1 85 ? -0.339 -8.052 11.827 1.00 94.06 85 LEU A C 1
ATOM 638 O O . LEU A 1 85 ? -0.049 -9.237 11.673 1.00 94.06 85 LEU A O 1
ATOM 642 N N . ALA A 1 86 ? 0.506 -7.179 12.378 1.00 93.06 86 ALA A N 1
ATOM 643 C CA . ALA A 1 86 ? 1.845 -7.557 12.821 1.00 93.06 86 ALA A CA 1
ATOM 644 C C . ALA A 1 86 ? 1.805 -8.667 13.886 1.00 93.06 86 ALA A C 1
ATOM 646 O O . ALA A 1 86 ? 2.555 -9.638 13.805 1.00 93.06 86 ALA A O 1
ATOM 647 N N . ARG A 1 87 ? 0.875 -8.581 14.850 1.00 94.62 87 ARG A N 1
ATOM 648 C CA . ARG A 1 87 ? 0.668 -9.637 15.859 1.00 94.62 87 ARG A CA 1
ATOM 649 C C . ARG A 1 87 ? 0.185 -10.961 15.262 1.00 94.62 87 ARG A C 1
ATOM 651 O O . ARG A 1 87 ? 0.459 -12.006 15.841 1.00 94.62 87 ARG A O 1
ATOM 658 N N . LEU A 1 88 ? -0.515 -10.923 14.128 1.00 93.00 88 LEU A N 1
ATOM 659 C CA . LEU A 1 88 ? -0.952 -12.112 13.391 1.00 93.00 88 LEU A CA 1
ATOM 660 C C . LEU A 1 88 ? 0.150 -12.708 12.498 1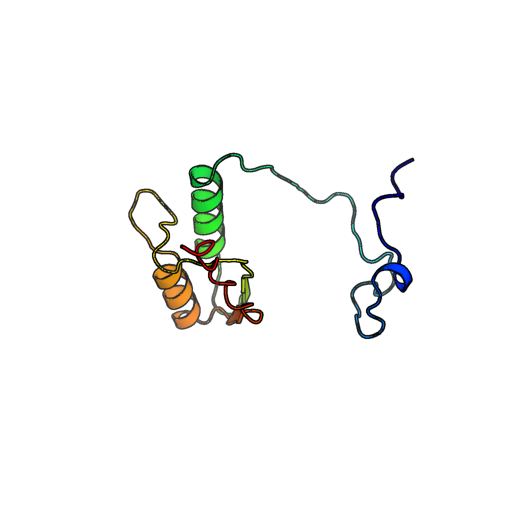.00 93.00 88 LEU A C 1
ATOM 662 O O . LEU A 1 88 ? -0.070 -13.752 11.896 1.00 93.00 88 LEU A O 1
ATOM 666 N N . GLY A 1 89 ? 1.332 -12.090 12.426 1.00 92.06 89 GLY A N 1
ATOM 667 C CA . GLY A 1 89 ? 2.448 -12.578 11.613 1.00 92.06 89 GLY A CA 1
ATOM 668 C C . GLY A 1 89 ? 2.481 -12.023 10.188 1.00 92.06 89 GLY A C 1
ATOM 669 O O . GLY A 1 89 ? 3.158 -12.598 9.340 1.00 92.06 89 GLY A O 1
ATOM 670 N N . VAL A 1 90 ? 1.771 -10.924 9.914 1.00 94.25 90 VAL A N 1
ATOM 671 C CA . VAL A 1 90 ? 1.979 -10.132 8.691 1.00 94.25 90 VAL A CA 1
ATOM 672 C C . VAL A 1 90 ? 3.244 -9.293 8.858 1.00 94.25 90 VAL A C 1
ATOM 674 O O . VAL A 1 90 ? 3.416 -8.601 9.864 1.00 94.25 90 VAL A O 1
ATOM 677 N N . VAL A 1 91 ? 4.132 -9.327 7.869 1.00 88.12 91 VAL A N 1
ATOM 678 C CA . VAL A 1 91 ? 5.396 -8.586 7.898 1.00 88.12 91 VAL A CA 1
ATOM 679 C C . VAL A 1 91 ? 5.157 -7.131 7.497 1.00 88.12 91 VAL A C 1
ATOM 681 O O . VAL A 1 91 ? 4.715 -6.846 6.387 1.00 88.12 91 VAL A O 1
ATOM 684 N N . GLY A 1 92 ? 5.463 -6.195 8.395 1.00 76.25 92 GLY A N 1
ATOM 685 C CA . GLY A 1 92 ? 5.418 -4.763 8.103 1.00 76.25 92 GLY A CA 1
ATOM 686 C C . GLY A 1 92 ? 6.768 -4.244 7.613 1.00 76.25 92 GLY A C 1
ATOM 687 O O . GLY A 1 92 ? 7.784 -4.454 8.276 1.00 76.25 92 GLY A O 1
ATOM 688 N N . VAL A 1 93 ? 6.779 -3.517 6.495 1.00 73.38 93 VAL A N 1
ATOM 689 C CA . VAL A 1 93 ? 7.964 -2.790 6.011 1.00 73.38 93 VAL A CA 1
ATOM 690 C C . VAL A 1 93 ? 7.629 -1.306 5.882 1.00 73.38 93 VAL A C 1
ATOM 692 O O . VAL A 1 93 ? 6.692 -0.926 5.178 1.00 73.38 93 VAL A O 1
ATOM 695 N N . ARG A 1 94 ? 8.407 -0.459 6.566 1.00 68.56 94 ARG A N 1
ATOM 696 C CA . ARG A 1 94 ? 8.290 1.005 6.523 1.00 68.56 94 ARG A CA 1
ATOM 697 C C . ARG A 1 94 ? 9.539 1.597 5.8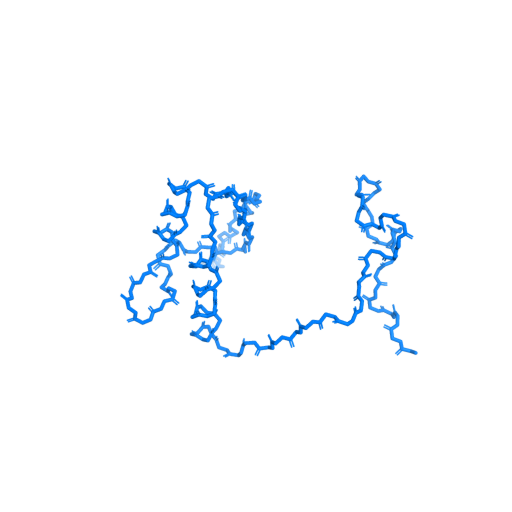79 1.00 68.56 94 ARG A C 1
ATOM 699 O O . ARG A 1 94 ? 10.648 1.284 6.306 1.00 68.56 94 ARG A O 1
ATOM 706 N N . THR A 1 95 ? 9.375 2.468 4.888 1.00 55.50 95 THR A N 1
ATOM 707 C CA . THR A 1 95 ? 10.489 3.271 4.353 1.00 55.50 95 THR A CA 1
ATOM 708 C C . THR A 1 95 ? 10.779 4.460 5.277 1.00 55.50 95 THR A C 1
ATOM 710 O O . THR A 1 95 ? 9.871 4.899 5.988 1.00 55.50 95 THR A O 1
ATOM 713 N N . PRO A 1 96 ? 12.017 4.991 5.317 1.00 56.88 96 PRO A N 1
ATOM 714 C CA . PRO A 1 96 ? 12.357 6.102 6.201 1.00 56.88 96 PRO A CA 1
ATOM 715 C C . PRO A 1 96 ? 11.404 7.286 6.004 1.00 56.88 96 PRO A C 1
ATOM 717 O O . PRO A 1 96 ? 11.143 7.717 4.883 1.00 56.88 96 PRO A O 1
ATOM 720 N N . HIS A 1 97 ? 10.872 7.781 7.120 1.00 58.16 97 HIS A N 1
ATOM 721 C CA . HIS A 1 97 ? 10.100 9.014 7.173 1.00 58.16 97 HIS A CA 1
ATOM 722 C C . HIS A 1 97 ? 11.063 10.181 6.938 1.00 58.16 97 HIS A C 1
ATOM 724 O O . HIS A 1 97 ? 12.017 10.346 7.700 1.00 58.16 97 HIS A O 1
ATOM 730 N N . GLN A 1 98 ? 10.828 10.979 5.897 1.00 47.56 98 GLN A N 1
ATOM 731 C CA . GLN A 1 98 ? 11.403 12.318 5.839 1.00 47.56 98 GLN A CA 1
ATOM 732 C C . GLN A 1 98 ? 10.728 13.104 6.971 1.00 47.56 98 GLN A C 1
ATOM 734 O O . GLN A 1 98 ? 9.496 13.158 6.962 1.00 47.56 98 GLN A O 1
ATOM 739 N N . PRO A 1 99 ? 11.458 13.654 7.961 1.00 46.72 99 PRO A N 1
ATOM 740 C CA . PRO A 1 99 ? 10.823 14.516 8.946 1.00 46.72 99 PRO A CA 1
ATOM 741 C C . PRO A 1 99 ? 10.080 15.613 8.187 1.00 46.72 99 PRO A C 1
ATOM 743 O O . PRO A 1 99 ? 10.621 16.172 7.227 1.00 46.72 99 PRO A O 1
ATOM 746 N N . ALA A 1 100 ? 8.832 15.870 8.580 1.00 50.06 100 ALA A N 1
ATOM 747 C CA . ALA A 1 100 ? 8.122 17.039 8.097 1.00 50.06 100 ALA A CA 1
ATOM 748 C C . ALA A 1 100 ? 9.0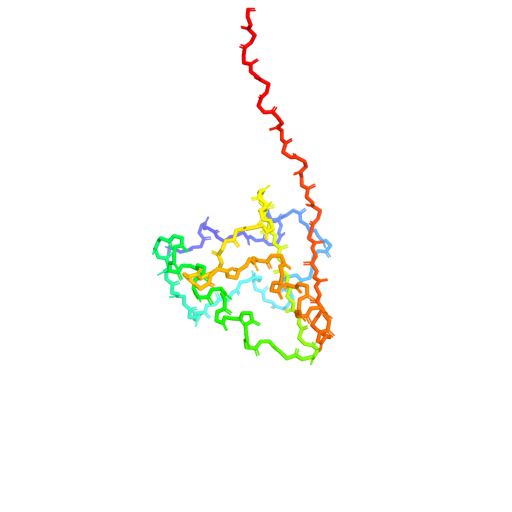60 18.241 8.274 1.00 50.06 100 ALA A C 1
ATOM 750 O O . ALA A 1 100 ? 9.616 18.443 9.356 1.00 50.06 100 ALA A O 1
ATOM 751 N N . HIS A 1 101 ? 9.291 19.000 7.205 1.00 48.16 101 HIS A N 1
ATOM 752 C CA . HIS A 1 101 ? 9.738 20.364 7.409 1.00 48.16 101 HIS A CA 1
ATOM 753 C C . HIS A 1 101 ? 8.611 21.019 8.204 1.00 48.16 101 HIS A C 1
ATOM 755 O O . HIS A 1 101 ? 7.496 21.114 7.696 1.00 48.16 101 HIS A O 1
ATOM 761 N N . ASP A 1 102 ? 8.875 21.381 9.462 1.00 47.00 102 ASP A N 1
ATOM 762 C CA . ASP A 1 102 ? 8.063 22.395 10.119 1.00 47.00 102 ASP A C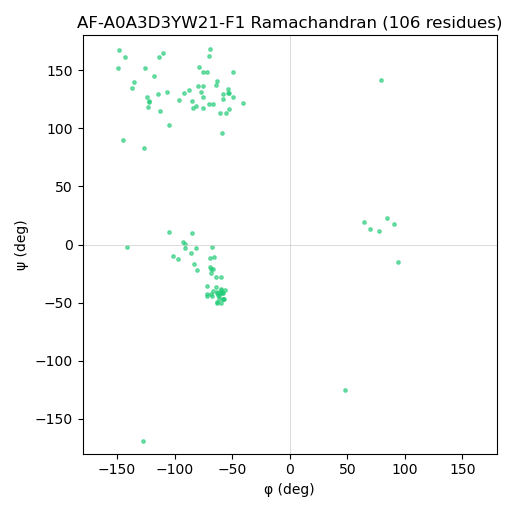A 1
ATOM 763 C C . ASP A 1 102 ? 8.072 23.586 9.163 1.00 47.00 102 ASP A C 1
ATOM 765 O O . ASP A 1 102 ? 9.138 24.128 8.846 1.00 47.00 102 ASP A O 1
ATOM 769 N N . ASP A 1 103 ? 6.898 23.943 8.649 1.00 48.91 103 ASP A N 1
ATOM 770 C CA . ASP A 1 103 ? 6.695 25.248 8.050 1.00 48.91 103 ASP A CA 1
ATOM 771 C C . ASP A 1 103 ? 7.003 26.249 9.165 1.00 48.91 103 ASP A C 1
ATOM 773 O O . ASP A 1 103 ? 6.185 26.504 10.047 1.00 48.91 103 ASP A O 1
ATOM 777 N N . ALA A 1 104 ? 8.239 26.750 9.186 1.00 51.75 104 ALA A N 1
ATOM 778 C CA . ALA A 1 104 ? 8.589 27.889 10.003 1.00 51.75 104 ALA A CA 1
ATOM 779 C C . ALA A 1 104 ? 7.617 29.002 9.609 1.00 51.75 104 ALA A C 1
ATOM 781 O O . ALA A 1 104 ? 7.641 29.468 8.467 1.00 51.75 104 ALA A O 1
ATOM 782 N N . GLU A 1 105 ? 6.745 29.377 10.546 1.00 45.66 105 GLU A N 1
ATOM 783 C CA . GLU A 1 105 ? 5.911 30.570 10.458 1.00 45.66 105 GLU A CA 1
ATOM 784 C C . GLU A 1 105 ? 6.767 31.707 9.867 1.00 45.66 105 GLU A C 1
ATOM 786 O O . GLU A 1 105 ? 7.838 32.001 10.418 1.00 45.66 105 GLU A O 1
ATOM 791 N N . PRO A 1 106 ? 6.381 32.318 8.729 1.00 44.72 106 PRO A N 1
ATOM 792 C CA . PRO A 1 106 ? 7.124 33.450 8.203 1.00 44.72 106 PRO A CA 1
ATOM 793 C C . PRO A 1 106 ? 7.155 34.533 9.283 1.00 44.72 106 PRO A C 1
ATOM 795 O O . PRO A 1 106 ? 6.120 34.905 9.832 1.00 44.72 106 PRO A O 1
ATOM 798 N N . GLY A 1 107 ? 8.376 34.952 9.618 1.00 53.50 107 GLY A N 1
ATOM 799 C CA . GLY A 1 107 ? 8.688 35.753 10.793 1.00 53.50 107 GLY A CA 1
ATOM 800 C C . GLY A 1 107 ? 7.803 36.984 10.991 1.00 53.50 107 GLY A C 1
ATOM 801 O O . GLY A 1 107 ? 7.355 37.618 10.035 1.00 53.50 107 GLY A O 1
ATOM 802 N N . GLN A 1 108 ? 7.607 37.301 12.273 1.00 37.97 108 GLN A N 1
ATOM 803 C CA . GLN A 1 108 ? 7.258 38.639 12.755 1.00 37.97 108 GLN A CA 1
ATOM 804 C C . GLN A 1 108 ? 8.181 39.719 12.186 1.00 37.97 108 GLN A C 1
ATOM 806 O O . GLN A 1 108 ? 9.401 39.455 12.069 1.00 37.97 108 GLN A O 1
#

Nearest PDB structures (foldseek):
  8b4h-assembly1_A  TM=3.829E-01  e=1.398E+00  Geobacillus stearothermophilus
  6rqg-assembly3_C  TM=3.018E-01  e=5.278E+00  Mesomycoplasma hyopneumoniae J

Foldseek 3Di:
DPPPPQDAPVRVVCPPDCCQPVHRSDDPPDDDDDQPDPASVLLVVLVVLVVDAAPAEDEDEDQDDDQQDASHPVRDGNVNSVVVCVVRRYHYDYDDHDPPPPPPDPDD

Secondary structure (DSSP, 8-state):
---TTSPPTTTTT-TT--TTTTTTS--SS-------SHHHHHHHHHHHHHH--TT-EEEE--SS--TT-BSSTT--BHHHHHHHHHHTTPEEEEPPPPPP--------